Protein AF-A0A815MRK7-F1 (afdb_monomer_lite)

Secondary structure (DSSP, 8-state):
-EEE-TTS-EEEE--B-SS-B---EEE-

Structure (mmCIF, N/CA/C/O backbone):
data_AF-A0A815MRK7-F1
#
_entry.id   AF-A0A815MRK7-F1
#
loop_
_atom_site.group_PDB
_atom_site.id
_atom_site.type_symbol
_atom_site.label_atom_id
_atom_site.label_alt_id
_atom_site.label_comp_id
_atom_site.label_asym_id
_atom_site.label_entity_id
_atom_site.label_seq_id
_atom_site.pdbx_PDB_ins_code
_atom_site.Cartn_x
_atom_site.Cartn_y
_atom_site.Cartn_z
_atom_site.occupancy
_atom_site.B_iso_or_equiv
_atom_site.auth_seq_id
_atom_site.auth_comp_id
_atom_site.auth_asym_id
_atom_site.auth_atom_id
_atom_site.pdbx_PDB_model_num
ATOM 1 N N . THR A 1 1 ? 1.641 0.964 -2.822 1.00 91.00 1 THR A N 1
ATOM 2 C CA . THR A 1 1 ? 0.942 1.941 -1.956 1.00 91.00 1 THR A CA 1
ATOM 3 C C . THR A 1 1 ? 0.133 1.205 -0.915 1.00 91.00 1 THR A C 1
ATOM 5 O O . THR A 1 1 ? -0.361 0.131 -1.225 1.00 91.00 1 THR A O 1
ATOM 8 N N . ALA A 1 2 ? -0.002 1.745 0.297 1.00 95.94 2 ALA A N 1
ATOM 9 C CA . ALA A 1 2 ? -0.833 1.152 1.345 1.00 95.94 2 ALA A CA 1
ATOM 10 C C . ALA A 1 2 ? -1.952 2.114 1.764 1.00 95.94 2 ALA A C 1
ATOM 12 O O . ALA A 1 2 ? -1.763 3.332 1.763 1.00 95.94 2 ALA A O 1
ATOM 13 N N . SER A 1 3 ? -3.123 1.581 2.104 1.00 96.62 3 SER A N 1
ATOM 14 C CA . SER A 1 3 ? -4.262 2.350 2.612 1.00 96.62 3 SER A CA 1
ATOM 15 C C . SER A 1 3 ? -4.998 1.573 3.696 1.00 96.62 3 SER A C 1
ATOM 17 O O . SER A 1 3 ? -5.201 0.366 3.575 1.00 96.62 3 SER A O 1
ATOM 19 N N . VAL A 1 4 ? -5.407 2.279 4.750 1.00 97.44 4 VAL A N 1
ATOM 20 C CA . VAL A 1 4 ? -6.212 1.710 5.836 1.00 97.44 4 VAL A CA 1
ATOM 21 C C . VAL A 1 4 ? -7.686 1.857 5.475 1.00 97.44 4 VAL A C 1
ATOM 23 O O . VAL A 1 4 ? -8.144 2.946 5.128 1.00 97.44 4 VAL A O 1
ATOM 26 N N . LEU A 1 5 ? -8.422 0.754 5.541 1.00 97.19 5 LEU A N 1
ATOM 27 C CA . LEU A 1 5 ? -9.854 0.707 5.279 1.00 97.19 5 LEU A CA 1
ATOM 28 C C . LEU A 1 5 ? -10.645 1.003 6.559 1.00 97.19 5 LEU A C 1
ATOM 30 O O . LEU A 1 5 ? -10.163 0.815 7.675 1.00 97.19 5 LEU A O 1
ATOM 34 N N . SER A 1 6 ? -11.903 1.416 6.405 1.00 97.75 6 SER A N 1
ATOM 35 C CA . SER A 1 6 ? -12.797 1.744 7.528 1.00 97.75 6 SER A CA 1
ATOM 36 C C . SER A 1 6 ? -13.049 0.579 8.493 1.00 97.75 6 SER A C 1
ATOM 38 O O . SER A 1 6 ? -13.435 0.803 9.635 1.00 97.75 6 SER A O 1
ATOM 40 N N . ASN A 1 7 ? -12.813 -0.660 8.057 1.00 96.25 7 ASN A N 1
ATOM 41 C CA . ASN A 1 7 ? -12.911 -1.868 8.877 1.00 96.25 7 ASN A CA 1
ATOM 42 C C . ASN A 1 7 ? -11.597 -2.239 9.597 1.00 96.25 7 ASN A C 1
ATOM 44 O O . ASN A 1 7 ? -11.512 -3.320 10.173 1.00 96.25 7 ASN A O 1
ATOM 48 N N . GLY A 1 8 ? -10.574 -1.382 9.541 1.00 97.69 8 GLY A N 1
ATOM 49 C CA . GLY A 1 8 ? -9.288 -1.583 10.213 1.00 97.69 8 GLY A CA 1
ATOM 50 C C . GLY A 1 8 ? -8.288 -2.458 9.455 1.00 97.69 8 GLY A C 1
ATOM 51 O O . GLY A 1 8 ? -7.167 -2.621 9.929 1.00 97.69 8 GLY A O 1
ATOM 52 N N . LYS A 1 9 ? -8.658 -2.990 8.283 1.00 97.12 9 LYS A N 1
ATOM 53 C CA . LYS A 1 9 ? -7.744 -3.740 7.414 1.00 97.12 9 LYS A CA 1
ATOM 54 C C . LYS A 1 9 ? -6.828 -2.823 6.614 1.00 97.12 9 LYS A C 1
ATOM 56 O O . LYS A 1 9 ? -7.177 -1.675 6.325 1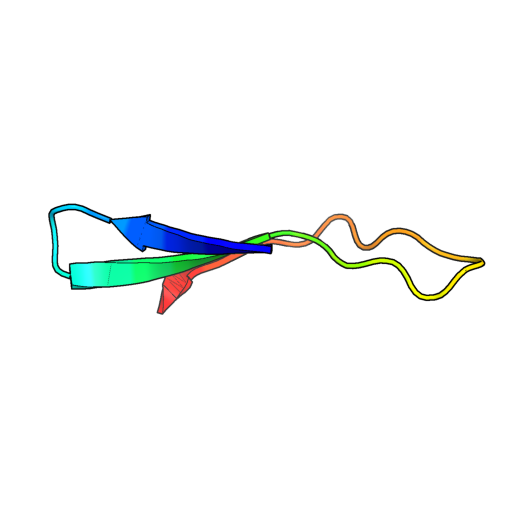.00 97.12 9 LYS A O 1
ATOM 61 N N . VAL A 1 10 ? -5.686 -3.351 6.197 1.00 97.62 10 VAL A N 1
ATOM 62 C CA . VAL A 1 10 ? -4.707 -2.659 5.361 1.00 97.62 10 VAL A CA 1
ATOM 63 C C . VAL A 1 10 ? -4.699 -3.277 3.973 1.00 97.62 10 VAL A C 1
ATOM 65 O O . VAL A 1 10 ? -4.366 -4.446 3.791 1.00 97.62 10 VAL A O 1
ATOM 68 N N . LEU A 1 11 ? -5.042 -2.463 2.978 1.00 97.12 11 LEU A N 1
ATOM 69 C CA . LEU A 1 11 ? -4.892 -2.809 1.573 1.00 97.12 11 LEU A CA 1
ATOM 70 C C . LEU A 1 11 ? -3.524 -2.329 1.085 1.00 97.12 11 LEU A C 1
ATOM 72 O O . LEU A 1 11 ? -3.229 -1.131 1.138 1.00 97.12 11 LEU A O 1
ATOM 76 N N . VAL A 1 12 ? -2.718 -3.248 0.562 1.00 97.00 12 VAL A N 1
ATOM 77 C CA . VAL A 1 12 ? -1.454 -2.952 -0.117 1.00 97.00 12 VAL A CA 1
ATOM 78 C C . VAL A 1 12 ? -1.620 -3.258 -1.599 1.00 97.00 12 VAL A C 1
ATOM 80 O O . VAL A 1 12 ? -2.074 -4.335 -1.970 1.00 97.00 12 VAL A O 1
ATOM 83 N N . THR A 1 13 ? -1.274 -2.300 -2.457 1.00 96.12 13 THR A N 1
ATOM 84 C CA . THR A 1 13 ? -1.385 -2.439 -3.916 1.00 96.12 13 THR A CA 1
ATOM 85 C C . THR A 1 13 ? -0.089 -2.070 -4.617 1.00 96.12 13 THR A C 1
ATOM 87 O O . THR A 1 13 ? 0.531 -1.040 -4.319 1.00 96.12 13 THR A O 1
ATOM 90 N N . GLY A 1 14 ? 0.281 -2.908 -5.578 1.00 95.38 14 GLY A N 1
ATOM 91 C CA . GLY A 1 14 ? 1.381 -2.720 -6.508 1.00 95.38 14 GLY A CA 1
ATOM 92 C C . GLY A 1 14 ? 2.730 -2.399 -5.865 1.00 95.38 14 GLY A 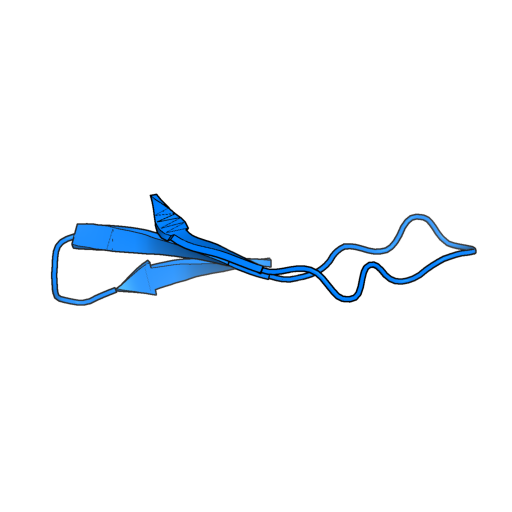C 1
ATOM 93 O O . GLY A 1 14 ? 2.997 -2.651 -4.691 1.00 95.38 14 GLY A O 1
ATOM 94 N N . GLY A 1 15 ? 3.601 -1.810 -6.676 1.00 94.19 15 GLY A N 1
ATOM 95 C CA . GLY A 1 15 ? 4.972 -1.451 -6.328 1.00 94.19 15 GLY A CA 1
ATOM 96 C C . GLY A 1 15 ? 5.771 -1.209 -7.601 1.00 94.19 15 GLY A C 1
ATOM 97 O O . GLY A 1 15 ? 5.450 -1.780 -8.638 1.00 94.19 15 GLY A O 1
ATOM 98 N N . TYR A 1 16 ? 6.779 -0.341 -7.553 1.00 95.75 16 TYR A N 1
ATOM 99 C CA . TYR A 1 16 ? 7.610 -0.034 -8.715 1.00 95.75 16 TYR A CA 1
ATOM 100 C C . TYR A 1 16 ? 9.064 0.131 -8.291 1.00 95.75 16 TYR A C 1
ATOM 102 O O . TYR A 1 16 ? 9.352 0.883 -7.362 1.00 95.75 16 TYR A O 1
ATOM 110 N N . ASN A 1 17 ? 9.976 -0.563 -8.970 1.00 94.50 17 ASN A N 1
ATOM 111 C CA . ASN A 1 17 ? 11.412 -0.520 -8.669 1.00 94.50 17 ASN A CA 1
ATOM 112 C C . ASN A 1 17 ? 12.240 0.248 -9.715 1.00 94.50 17 ASN A C 1
ATOM 114 O O . ASN A 1 17 ? 13.459 0.105 -9.753 1.00 94.50 17 ASN A O 1
ATOM 118 N N . GLY A 1 18 ? 11.596 1.017 -10.598 1.00 95.81 18 GLY A N 1
ATOM 119 C CA . GLY A 1 18 ? 12.278 1.708 -11.697 1.00 95.81 18 GLY A CA 1
ATOM 120 C C . GLY A 1 18 ? 12.303 0.940 -13.020 1.00 95.81 18 GLY A C 1
ATOM 121 O O . GLY A 1 18 ? 12.617 1.544 -14.039 1.00 95.81 18 GLY A O 1
ATOM 122 N N . HIS A 1 19 ? 11.945 -0.349 -13.023 1.00 97.12 19 HIS A N 1
ATOM 123 C CA . HIS A 1 19 ? 11.909 -1.178 -14.235 1.00 97.12 19 HIS A CA 1
ATOM 124 C C . HIS A 1 19 ? 10.609 -1.969 -14.379 1.00 97.12 19 HIS A C 1
ATOM 126 O O . HIS A 1 19 ? 10.106 -2.131 -15.487 1.00 97.12 19 HIS A O 1
ATOM 132 N N . ILE A 1 20 ? 10.059 -2.468 -13.269 1.00 96.69 20 ILE A N 1
ATOM 133 C CA . ILE A 1 20 ? 8.868 -3.320 -13.262 1.00 96.69 20 ILE A CA 1
ATOM 134 C C . ILE A 1 20 ? 7.847 -2.740 -12.293 1.00 96.69 20 ILE A C 1
ATOM 136 O O . ILE A 1 20 ? 8.186 -2.400 -11.155 1.00 96.69 20 ILE A O 1
ATOM 140 N N . ALA A 1 21 ? 6.600 -2.651 -12.755 1.00 96.12 21 ALA A N 1
ATOM 141 C CA . ALA A 1 21 ? 5.442 -2.409 -11.910 1.00 96.12 21 ALA A CA 1
ATOM 142 C C . ALA A 1 21 ? 4.816 -3.750 -11.507 1.00 96.12 21 ALA A C 1
ATOM 144 O O . ALA A 1 21 ? 4.635 -4.632 -12.346 1.00 96.12 21 ALA A O 1
ATOM 145 N N . LEU A 1 22 ? 4.508 -3.904 -10.223 1.00 96.69 22 LEU A N 1
ATOM 146 C CA . LEU A 1 22 ? 3.808 -5.070 -9.699 1.00 96.69 22 LEU A CA 1
ATOM 147 C C . LEU A 1 22 ? 2.304 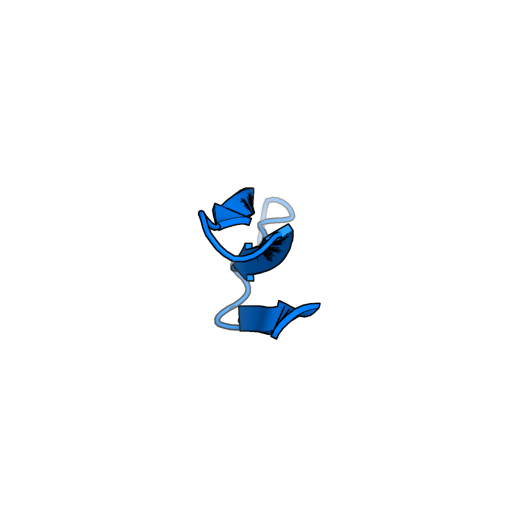-4.913 -9.931 1.00 96.69 22 LEU A C 1
ATOM 149 O O . LEU A 1 22 ? 1.722 -3.907 -9.522 1.00 96.69 22 LEU A O 1
ATOM 153 N N . ASP A 1 23 ? 1.690 -5.931 -10.531 1.00 96.31 23 ASP A N 1
ATOM 154 C CA . ASP A 1 23 ? 0.237 -6.074 -10.676 1.00 96.31 23 ASP A CA 1
ATOM 155 C C . ASP A 1 23 ? -0.298 -7.050 -9.619 1.00 96.31 23 ASP A C 1
ATOM 157 O O . ASP A 1 23 ? -0.822 -8.124 -9.905 1.00 96.31 23 ASP A O 1
ATOM 161 N N . SER A 1 24 ? -0.040 -6.723 -8.355 1.00 95.50 24 SER A N 1
ATOM 162 C CA . SER A 1 24 ? -0.490 -7.509 -7.211 1.00 95.50 24 SER A CA 1
ATOM 163 C C . SER A 1 24 ? -1.171 -6.621 -6.179 1.00 95.50 24 SER A C 1
ATOM 165 O O . SER A 1 24 ? -0.893 -5.423 -6.062 1.00 95.50 24 SER A O 1
ATOM 167 N N . ALA A 1 25 ? -2.080 -7.219 -5.417 1.00 96.19 25 ALA A N 1
ATOM 168 C CA . ALA A 1 25 ? -2.717 -6.585 -4.278 1.00 96.19 25 ALA A CA 1
ATOM 169 C C . ALA A 1 25 ? -2.914 -7.609 -3.160 1.00 96.19 25 ALA A C 1
ATOM 171 O O . ALA A 1 25 ? -3.257 -8.763 -3.415 1.00 96.19 25 ALA A O 1
ATOM 172 N N . GLU A 1 26 ? -2.709 -7.167 -1.925 1.00 97.19 26 GLU A N 1
ATOM 173 C CA . GLU A 1 26 ? -2.783 -7.989 -0.720 1.00 97.19 26 GLU A CA 1
ATOM 174 C C . GLU A 1 26 ? -3.587 -7.251 0.358 1.00 97.19 26 GLU A C 1
ATOM 176 O O . GLU A 1 26 ? -3.505 -6.025 0.482 1.00 97.19 26 GLU A O 1
ATOM 181 N N . LEU A 1 27 ? -4.380 -7.997 1.132 1.00 96.19 27 LEU A N 1
ATOM 182 C CA . LEU A 1 27 ? -5.229 -7.466 2.197 1.00 96.19 27 LEU A CA 1
ATOM 183 C C . LEU A 1 27 ? -4.843 -8.104 3.532 1.00 96.19 27 LEU A C 1
ATOM 185 O O . LEU A 1 27 ? -4.889 -9.329 3.658 1.00 96.19 27 LEU A O 1
ATOM 189 N N . TYR A 1 28 ? -4.536 -7.261 4.513 1.00 93.50 28 TYR A N 1
ATOM 190 C CA . TYR A 1 28 ? -4.154 -7.640 5.873 1.00 93.50 28 TYR A CA 1
ATOM 191 C C . TYR A 1 28 ? -5.218 -7.194 6.875 1.00 93.50 28 TYR A C 1
ATOM 193 O O . TYR A 1 28 ? -5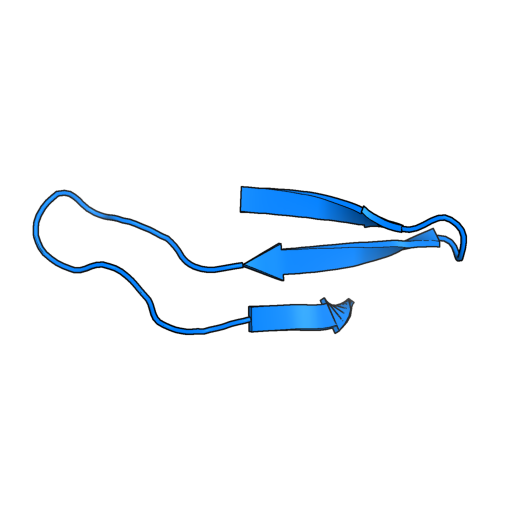.661 -6.028 6.783 1.00 93.50 28 TYR A O 1
#

InterPro domains:
  IPR006652 Kelch repeat type 1 [PF01344] (2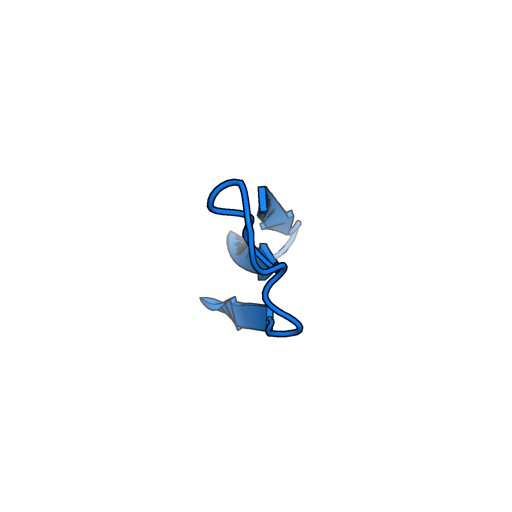-28)

pLDDT: mean 96.14, std 1.42, range [91.0, 97.75]

Sequence (28 aa):
TASVLSNGKVLVTGGYNGH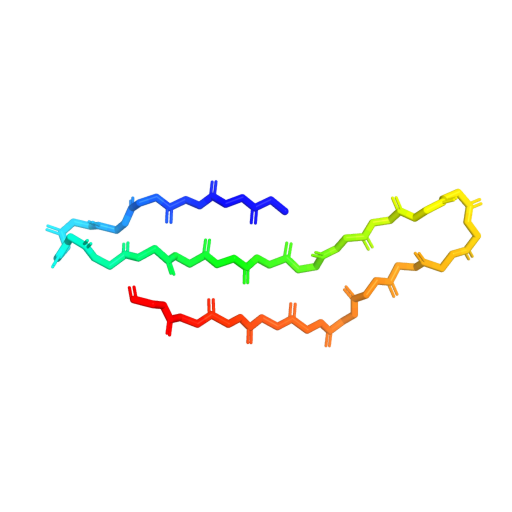IALDSAELY

Radius of gyration: 10.6 Å; chains: 1; bounding box: 25×10×24 Å

Organism: NCBI:txid433720

Foldseek 3Di:
DWDQDPVRKIKDAWDDDPPDIDHDIDID